Protein AF-A0A925GXY0-F1 (afdb_monomer_lite)

pLDDT: mean 79.05, std 17.65, range [47.34, 98.0]

Radius of gyration: 22.18 Å; chains: 1; bounding box: 56×25×61 Å

Secondary structure (DSSP, 8-state):
---TTSSHHHHHHTT-------EEEEEEEEE--TT--EEEEEEE-SSSSPPPP------STTTS--TTTTS--SS---

Structure (mmCIF, N/CA/C/O backbone):
data_AF-A0A925GXY0-F1
#
_entry.id   AF-A0A925GXY0-F1
#
loop_
_atom_site.group_PDB
_atom_site.id
_atom_site.type_symbol
_atom_site.label_atom_id
_atom_site.label_alt_id
_atom_site.label_comp_id
_atom_site.label_asym_id
_atom_site.label_entity_id
_atom_site.label_seq_id
_atom_site.pdbx_PDB_ins_code
_atom_site.Cartn_x
_atom_site.Cartn_y
_atom_site.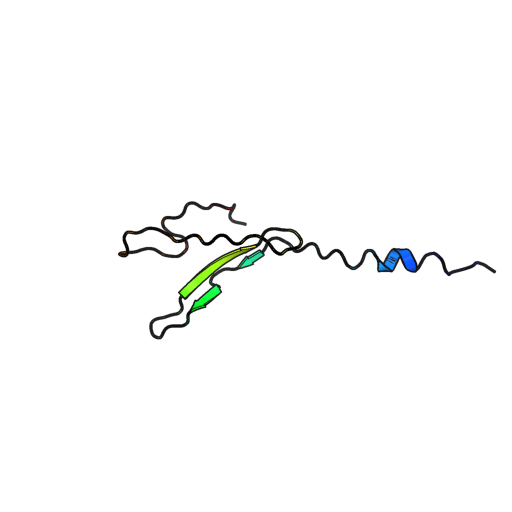Cartn_z
_atom_site.occupancy
_atom_site.B_iso_or_equiv
_atom_site.auth_seq_id
_atom_site.auth_comp_id
_atom_site.auth_asym_id
_atom_site.auth_atom_id
_atom_site.pdbx_PDB_model_num
ATOM 1 N N . MET A 1 1 ? -42.683 -17.335 45.866 1.00 47.34 1 MET A N 1
ATOM 2 C CA . MET A 1 1 ? -42.583 -17.379 44.389 1.00 47.34 1 MET A CA 1
ATOM 3 C C . MET A 1 1 ? -41.597 -16.285 43.975 1.00 47.34 1 MET A C 1
ATOM 5 O O . MET A 1 1 ? -41.949 -15.119 44.059 1.00 47.34 1 MET A O 1
ATOM 9 N N . ARG A 1 2 ? -40.320 -16.619 43.715 1.00 51.56 2 ARG A N 1
ATOM 10 C CA . ARG A 1 2 ? -39.276 -15.633 43.350 1.00 51.56 2 ARG A CA 1
ATOM 11 C C . ARG A 1 2 ? -39.248 -15.490 41.830 1.00 51.56 2 ARG A C 1
ATOM 13 O O . ARG A 1 2 ? -39.005 -16.459 41.118 1.00 51.56 2 ARG A O 1
ATOM 20 N N . ASN A 1 3 ? -39.529 -14.282 41.360 1.00 47.81 3 ASN A N 1
ATOM 21 C CA . ASN A 1 3 ? -39.681 -13.940 39.952 1.00 47.81 3 ASN A CA 1
ATOM 22 C C . ASN A 1 3 ? -38.308 -13.940 39.262 1.00 47.81 3 ASN A C 1
ATOM 24 O O . ASN A 1 3 ? -37.576 -12.956 39.296 1.00 47.81 3 ASN A O 1
ATOM 28 N N . LEU A 1 4 ? -37.958 -15.064 38.638 1.00 57.28 4 LEU A N 1
ATOM 29 C CA . LEU A 1 4 ? -36.678 -15.319 37.967 1.00 57.28 4 LEU A CA 1
ATOM 30 C C . LEU A 1 4 ? -36.596 -14.713 36.546 1.00 57.28 4 LEU A C 1
ATOM 32 O O . LEU A 1 4 ? -36.029 -15.317 35.643 1.00 57.28 4 LEU A O 1
ATOM 36 N N . ARG A 1 5 ? -37.210 -13.547 36.301 1.00 58.97 5 ARG A N 1
ATOM 37 C CA . ARG A 1 5 ? -37.336 -12.967 34.943 1.00 58.97 5 ARG A CA 1
ATOM 38 C C . ARG A 1 5 ? -36.502 -11.708 34.689 1.00 58.97 5 ARG A C 1
ATOM 40 O O . ARG A 1 5 ? -36.542 -11.186 33.586 1.00 58.97 5 ARG A O 1
ATOM 47 N N . PHE A 1 6 ? -35.732 -11.245 35.674 1.00 53.62 6 PHE A N 1
ATOM 48 C CA . PHE A 1 6 ? -34.940 -10.012 35.569 1.00 53.62 6 PHE A CA 1
ATOM 49 C C . PHE A 1 6 ? -33.422 -10.146 35.290 1.00 53.62 6 PHE A C 1
ATOM 51 O O . PHE A 1 6 ? -32.862 -9.151 34.842 1.00 53.62 6 PHE A O 1
ATOM 58 N N . PRO A 1 7 ? -32.718 -11.291 35.458 1.00 50.81 7 PRO A N 1
ATOM 59 C CA . PRO A 1 7 ? -31.266 -11.310 35.224 1.00 50.81 7 PRO A CA 1
ATOM 60 C C . PRO A 1 7 ? -30.858 -11.692 33.790 1.00 50.81 7 PRO A C 1
ATOM 62 O O . PRO A 1 7 ? -29.707 -11.500 33.415 1.00 50.81 7 PRO A O 1
ATOM 65 N N . VAL A 1 8 ? -31.774 -12.220 32.968 1.00 53.19 8 VAL A N 1
ATOM 66 C CA . VAL A 1 8 ? -31.429 -12.754 31.633 1.00 53.19 8 VAL A CA 1
ATOM 67 C C . VAL A 1 8 ? -31.242 -11.645 30.584 1.00 53.19 8 VAL A C 1
ATOM 69 O O . VAL A 1 8 ? -30.492 -11.824 29.631 1.00 53.19 8 VAL A O 1
ATOM 72 N N . PHE A 1 9 ? -31.852 -10.470 30.771 1.00 49.03 9 PHE A N 1
ATOM 73 C CA . PHE A 1 9 ? -31.806 -9.388 29.776 1.00 49.03 9 PHE A CA 1
ATOM 74 C C . PHE A 1 9 ? -30.465 -8.634 29.726 1.00 49.03 9 PHE A C 1
ATOM 76 O O . PHE A 1 9 ? -30.085 -8.135 28.672 1.00 49.03 9 PHE A O 1
ATOM 83 N N . ILE A 1 10 ? -29.717 -8.579 30.835 1.00 52.97 10 ILE A N 1
ATOM 84 C CA . ILE A 1 10 ? -28.429 -7.861 30.907 1.00 52.97 10 ILE A CA 1
ATOM 85 C C . ILE A 1 10 ? -27.287 -8.685 30.285 1.00 52.97 10 ILE A C 1
ATOM 87 O O . ILE A 1 10 ? -26.337 -8.118 29.753 1.00 52.97 10 ILE A O 1
ATOM 91 N N . LEU A 1 11 ? -27.399 -10.018 30.268 1.00 49.78 11 LEU A N 1
ATOM 92 C CA . LEU A 1 11 ? -26.361 -10.891 29.709 1.00 49.78 11 LEU A CA 1
ATOM 93 C C . LEU A 1 11 ? -26.334 -10.902 28.166 1.00 49.78 11 LEU A C 1
ATOM 95 O O . LEU A 1 11 ? -25.306 -11.221 27.579 1.00 49.78 11 LEU A O 1
ATOM 99 N N . LEU A 1 12 ? -27.440 -10.538 27.505 1.00 50.66 12 LEU A N 1
ATOM 100 C CA . LEU A 1 12 ? -27.566 -10.566 26.039 1.00 50.66 12 LEU A CA 1
ATOM 101 C C . LEU A 1 12 ? -27.024 -9.306 25.338 1.00 50.66 12 LEU A C 1
ATOM 103 O O . LEU A 1 12 ? -26.668 -9.379 24.168 1.00 50.66 12 LEU A O 1
ATOM 107 N N . VAL A 1 13 ? -26.910 -8.169 26.036 1.00 52.09 13 VAL A N 1
ATOM 108 C CA . VAL A 1 13 ? -26.417 -6.901 25.448 1.00 52.09 13 VAL A CA 1
ATOM 109 C C . VAL A 1 13 ? -24.884 -6.796 25.488 1.00 52.09 13 VAL A C 1
ATOM 111 O O . VAL A 1 13 ? -24.285 -6.137 24.643 1.00 52.09 13 VAL A O 1
ATOM 114 N N . ALA A 1 14 ? -24.217 -7.497 26.409 1.00 51.03 14 ALA A N 1
ATOM 115 C CA . ALA A 1 14 ? -22.753 -7.503 26.509 1.00 51.03 14 ALA A CA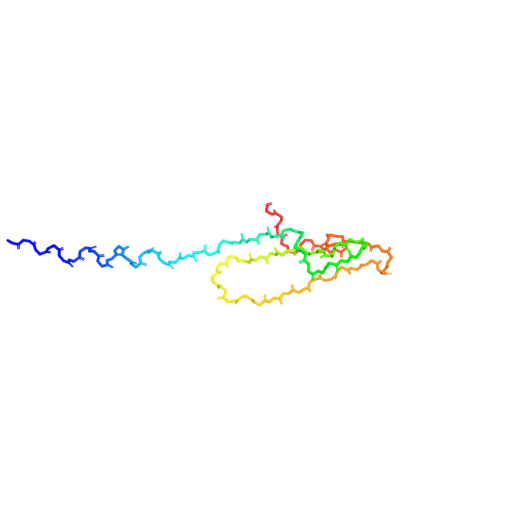 1
ATOM 116 C C . ALA A 1 14 ? -22.048 -8.271 25.367 1.00 51.03 14 ALA A C 1
ATOM 118 O O . ALA A 1 14 ? -20.827 -8.213 25.252 1.00 51.03 14 ALA A O 1
ATOM 119 N N . ALA A 1 15 ? -22.797 -8.991 24.525 1.00 52.50 15 ALA A N 1
ATOM 120 C CA . ALA A 1 15 ? -22.251 -9.937 23.555 1.00 52.50 15 ALA A CA 1
ATOM 121 C C . ALA A 1 15 ? -21.975 -9.366 22.148 1.00 52.50 15 ALA A C 1
ATOM 123 O O . ALA A 1 15 ? -21.544 -10.128 21.287 1.00 52.50 15 ALA A O 1
ATOM 124 N N . THR A 1 16 ? -22.207 -8.074 21.867 1.00 55.72 16 THR A N 1
ATOM 125 C CA . THR A 1 16 ? -22.134 -7.578 20.471 1.00 55.72 16 THR A CA 1
ATOM 126 C C . THR A 1 16 ? -21.261 -6.352 20.215 1.00 55.72 16 THR A C 1
ATOM 128 O O . THR A 1 16 ? -21.274 -5.841 19.098 1.00 55.72 16 THR A O 1
ATOM 131 N N . VAL A 1 17 ? -20.441 -5.893 21.165 1.00 57.03 17 VAL A N 1
ATOM 132 C CA . VAL A 1 17 ? -19.378 -4.929 20.821 1.00 57.03 17 VAL A CA 1
ATOM 133 C C . VAL A 1 17 ? -18.150 -5.716 20.367 1.00 57.03 17 VAL A C 1
ATOM 135 O O . VAL A 1 17 ? -17.222 -5.955 21.136 1.00 57.03 17 VAL A O 1
ATOM 138 N N . GLN A 1 18 ? -18.156 -6.172 19.111 1.00 57.66 18 GLN A N 1
ATOM 139 C CA . GLN A 1 18 ? -16.928 -6.637 18.468 1.00 57.66 18 GLN A CA 1
ATOM 140 C C . GLN A 1 18 ? -16.016 -5.424 18.287 1.00 57.66 18 GLN A C 1
ATOM 142 O O . GLN A 1 18 ? -16.185 -4.633 17.362 1.00 57.66 18 GLN A O 1
ATOM 147 N N . MET A 1 19 ? -15.062 -5.255 19.198 1.00 60.97 19 MET A N 1
ATOM 148 C CA . MET A 1 19 ? -13.974 -4.308 19.004 1.00 60.97 19 MET A CA 1
ATOM 149 C C . MET A 1 19 ? -13.073 -4.897 17.915 1.00 60.97 19 MET A C 1
ATOM 151 O O . MET A 1 19 ? -12.304 -5.824 18.171 1.00 60.97 19 MET A O 1
ATOM 155 N N . SER A 1 20 ? -13.237 -4.439 16.673 1.00 68.75 20 SER A N 1
ATOM 156 C CA . SER A 1 20 ? -12.333 -4.787 15.578 1.00 68.75 20 SER A CA 1
ATOM 157 C C . SER A 1 20 ? -10.938 -4.314 15.959 1.00 68.75 20 SER A C 1
ATOM 159 O O . SER A 1 20 ? -10.721 -3.119 16.161 1.00 68.75 20 SER A O 1
ATOM 161 N N . ARG A 1 21 ? -10.026 -5.273 16.125 1.00 76.62 21 ARG A N 1
AT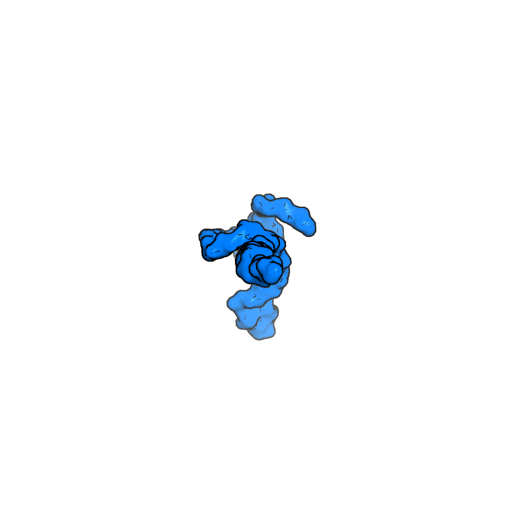OM 162 C CA . ARG A 1 21 ? -8.628 -4.996 16.432 1.00 76.62 21 ARG A CA 1
ATOM 163 C C . ARG A 1 21 ? -7.922 -4.507 15.171 1.00 76.62 21 ARG A C 1
ATOM 165 O O . ARG A 1 21 ? -8.264 -4.954 14.076 1.00 76.62 21 ARG A O 1
ATOM 172 N N . ALA A 1 22 ? -6.915 -3.661 15.342 1.00 83.50 22 ALA A N 1
ATOM 173 C CA . ALA A 1 22 ? -6.028 -3.251 14.281 1.00 83.50 22 ALA A CA 1
ATOM 174 C C . ALA A 1 22 ? -5.488 -4.491 13.563 1.00 83.50 22 ALA A C 1
ATOM 176 O O . ALA A 1 22 ? -5.031 -5.449 14.200 1.00 83.50 22 ALA A O 1
ATOM 177 N N . ALA A 1 23 ? -5.573 -4.475 12.240 1.00 85.50 23 ALA A N 1
ATOM 178 C CA . ALA A 1 23 ? -5.154 -5.574 11.392 1.00 85.50 23 ALA A CA 1
ATOM 179 C C . ALA A 1 23 ? -4.056 -5.095 10.450 1.00 85.50 23 ALA A C 1
ATOM 181 O O . ALA A 1 23 ? -4.151 -4.021 9.858 1.00 85.50 23 ALA A O 1
ATOM 182 N N . TYR A 1 24 ? -3.015 -5.909 10.312 1.00 89.88 24 TYR A N 1
ATOM 183 C CA . TYR A 1 24 ? -1.967 -5.695 9.330 1.00 89.88 24 TYR A CA 1
ATOM 184 C C . TYR A 1 24 ? -1.981 -6.857 8.345 1.00 89.88 24 TYR A C 1
ATOM 186 O O . TYR A 1 24 ? -1.655 -7.994 8.691 1.00 89.88 24 TYR A O 1
ATOM 194 N N . HIS A 1 25 ? -2.415 -6.568 7.125 1.00 92.19 25 HIS A N 1
ATOM 195 C CA . HIS A 1 25 ? -2.459 -7.520 6.028 1.00 92.19 25 HIS A CA 1
ATOM 196 C C . HIS A 1 25 ? -1.247 -7.278 5.146 1.00 92.19 25 HIS A C 1
ATOM 198 O O . HIS A 1 25 ? -1.070 -6.176 4.630 1.00 92.19 25 HIS A O 1
ATOM 204 N N . ARG A 1 26 ? -0.417 -8.302 4.980 1.00 92.62 26 ARG A N 1
ATOM 205 C CA . ARG A 1 26 ? 0.724 -8.249 4.070 1.00 92.62 26 ARG A CA 1
ATOM 206 C C . ARG A 1 26 ? 0.390 -8.929 2.759 1.00 92.62 26 ARG A C 1
ATOM 208 O O . ARG A 1 26 ? -0.406 -9.867 2.749 1.00 92.62 26 ARG A O 1
ATOM 215 N N . ASP A 1 27 ? 1.044 -8.475 1.700 1.00 95.50 27 ASP A N 1
ATOM 216 C CA . ASP A 1 27 ? 1.045 -9.133 0.392 1.00 95.50 27 ASP A CA 1
ATOM 217 C C . ASP A 1 27 ? -0.362 -9.355 -0.200 1.00 95.50 27 ASP A C 1
ATOM 219 O O . ASP A 1 27 ? -0.622 -10.343 -0.884 1.00 95.50 27 ASP A O 1
ATOM 223 N N . VAL A 1 28 ? -1.291 -8.428 0.049 1.00 96.88 28 VAL A N 1
ATOM 224 C CA . VAL A 1 28 ? -2.642 -8.488 -0.516 1.00 96.88 28 VAL A CA 1
ATOM 225 C C . VAL A 1 28 ? -2.544 -8.295 -2.025 1.00 96.88 28 VAL A C 1
ATOM 227 O O . VAL A 1 28 ? -2.170 -7.214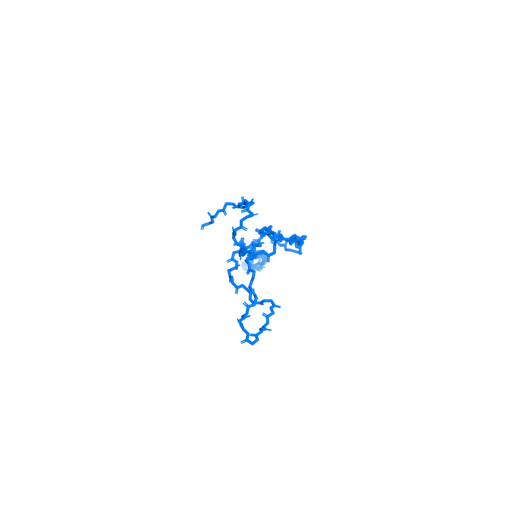 -2.488 1.00 96.88 28 VAL A O 1
ATOM 230 N N . VAL A 1 29 ? -2.878 -9.336 -2.788 1.00 97.88 29 VAL A N 1
ATOM 231 C CA . VAL A 1 29 ? -2.919 -9.281 -4.252 1.00 97.88 29 VAL A CA 1
ATOM 232 C C . VAL A 1 29 ? -4.046 -8.350 -4.683 1.00 97.88 29 VAL A C 1
ATOM 234 O O . VAL A 1 29 ? -5.208 -8.571 -4.345 1.00 97.88 29 VAL A O 1
ATOM 237 N N . TYR A 1 30 ? -3.699 -7.306 -5.432 1.00 96.75 30 TYR A N 1
ATOM 238 C CA . TYR A 1 30 ? -4.677 -6.382 -6.012 1.00 96.75 30 TYR A CA 1
ATOM 239 C C . TYR A 1 30 ? -4.765 -6.490 -7.537 1.00 96.75 30 TYR A C 1
ATOM 241 O O . TYR A 1 30 ? -5.725 -5.998 -8.127 1.00 96.75 30 TYR A O 1
ATOM 249 N N . ALA A 1 31 ? -3.774 -7.114 -8.179 1.00 97.88 31 ALA A N 1
ATOM 250 C CA . ALA A 1 31 ? -3.800 -7.423 -9.601 1.00 97.88 31 ALA A CA 1
ATOM 251 C C . ALA A 1 31 ? -2.927 -8.643 -9.906 1.00 97.88 31 ALA A C 1
ATOM 253 O O . ALA A 1 31 ? -1.769 -8.701 -9.496 1.00 97.88 31 ALA A O 1
ATOM 254 N N . GLU A 1 32 ? -3.473 -9.576 -10.678 1.00 98.00 32 GLU A N 1
ATOM 255 C CA . GLU A 1 32 ? -2.751 -10.739 -11.193 1.00 98.00 32 GLU A CA 1
ATOM 256 C C . GLU A 1 32 ? -2.122 -10.401 -12.550 1.00 98.00 32 GLU A C 1
ATOM 258 O O . GLU A 1 32 ? -2.740 -9.731 -13.386 1.00 98.00 32 GLU A O 1
ATOM 263 N N . ARG A 1 33 ? -0.887 -10.856 -12.789 1.00 97.31 33 ARG A N 1
ATOM 264 C CA . ARG A 1 33 ? -0.193 -10.679 -14.076 1.00 97.31 33 ARG A CA 1
ATOM 265 C C . ARG A 1 33 ? 0.616 -11.920 -14.424 1.00 97.31 33 ARG A C 1
ATOM 267 O O . ARG A 1 33 ? 1.064 -12.652 -13.550 1.00 97.31 33 ARG A O 1
ATOM 274 N N . SER A 1 34 ? 0.874 -12.125 -15.713 1.00 97.19 34 SER A N 1
ATOM 275 C CA . SER A 1 34 ? 1.651 -13.276 -16.197 1.00 97.19 34 SER A CA 1
ATOM 276 C C . SER A 1 34 ? 3.092 -13.313 -15.679 1.00 97.19 34 SER A C 1
ATOM 278 O O . SER A 1 34 ? 3.682 -14.382 -15.572 1.00 97.19 34 SER A O 1
ATOM 280 N N . ASP A 1 35 ? 3.670 -12.147 -15.398 1.00 95.94 35 ASP A N 1
ATOM 281 C CA . ASP A 1 35 ? 5.024 -11.953 -14.875 1.00 95.94 35 ASP A CA 1
ATOM 282 C C . ASP A 1 35 ? 5.053 -11.770 -13.346 1.00 95.94 35 ASP A C 1
ATOM 284 O O . ASP A 1 35 ? 6.086 -11.406 -12.786 1.00 95.94 35 ASP A O 1
ATOM 288 N N . GLY A 1 36 ? 3.932 -12.040 -12.672 1.00 96.31 36 GLY A N 1
ATOM 289 C CA . GLY A 1 36 ? 3.809 -12.032 -11.220 1.00 96.31 36 GLY A CA 1
ATOM 290 C C . GLY A 1 36 ? 2.792 -11.022 -10.694 1.00 96.31 36 GLY A C 1
ATOM 291 O O . GLY A 1 36 ? 2.569 -9.951 -11.272 1.00 96.31 36 GLY A O 1
ATOM 292 N N . ASP A 1 37 ? 2.207 -11.380 -9.556 1.00 97.88 37 ASP A N 1
ATOM 293 C CA . ASP A 1 37 ? 1.157 -10.612 -8.898 1.00 97.88 37 ASP A CA 1
ATOM 294 C C . ASP A 1 37 ? 1.670 -9.291 -8.333 1.00 97.88 37 ASP A C 1
ATOM 296 O O . ASP A 1 37 ? 2.780 -9.178 -7.803 1.00 97.88 37 ASP A O 1
ATOM 300 N N . LEU A 1 38 ? 0.811 -8.281 -8.404 1.00 97.00 38 LEU A N 1
ATOM 301 C CA . LEU A 1 38 ? 1.021 -7.015 -7.734 1.00 97.00 38 LEU A CA 1
ATOM 302 C C . LEU A 1 38 ? 0.351 -7.044 -6.363 1.00 97.00 38 LEU A C 1
ATOM 304 O O . LEU A 1 38 ? -0.837 -7.354 -6.233 1.00 97.00 38 LEU A O 1
ATOM 308 N N . THR A 1 39 ? 1.131 -6.696 -5.341 1.00 97.25 39 THR A N 1
ATOM 309 C CA . THR A 1 39 ? 0.721 -6.790 -3.940 1.00 97.25 39 THR A CA 1
ATOM 310 C C . THR A 1 39 ? 0.827 -5.452 -3.220 1.00 97.25 39 THR A C 1
ATOM 312 O O . THR A 1 39 ? 1.670 -4.617 -3.556 1.00 97.25 39 THR A O 1
ATOM 315 N N . LEU A 1 40 ? -0.015 -5.259 -2.205 1.00 95.50 40 LEU A N 1
ATOM 316 C CA . LEU A 1 40 ? 0.064 -4.151 -1.255 1.00 95.50 40 LEU A CA 1
ATOM 317 C C . LEU A 1 40 ? 0.056 -4.666 0.185 1.00 95.50 40 LEU A C 1
ATOM 319 O O . LEU A 1 40 ? -0.427 -5.763 0.460 1.00 95.50 40 LEU A O 1
ATOM 323 N N . ASP A 1 41 ? 0.559 -3.845 1.100 1.00 93.19 41 ASP A N 1
ATOM 324 C CA . ASP A 1 41 ? 0.369 -4.039 2.534 1.00 93.19 41 ASP A CA 1
ATOM 325 C C . ASP A 1 41 ? -0.725 -3.070 3.006 1.00 93.19 41 ASP A C 1
ATOM 327 O O . ASP A 1 41 ? -0.731 -1.900 2.619 1.00 93.19 41 ASP A O 1
ATOM 331 N N . ALA A 1 42 ? -1.656 -3.543 3.834 1.00 92.06 42 ALA A N 1
ATOM 332 C CA . ALA A 1 42 ? -2.770 -2.755 4.350 1.00 92.06 42 ALA A CA 1
ATOM 333 C C . ALA A 1 42 ? -2.775 -2.753 5.879 1.00 92.06 42 ALA A C 1
ATOM 335 O O . ALA A 1 42 ? -2.775 -3.805 6.520 1.00 92.06 42 ALA A O 1
ATOM 336 N N . TYR A 1 43 ? -2.832 -1.556 6.457 1.00 89.81 43 TYR A N 1
ATOM 337 C CA . TYR A 1 43 ? -3.085 -1.354 7.876 1.00 89.81 43 TYR A CA 1
ATOM 338 C C . TYR A 1 43 ? -4.530 -0.893 8.071 1.00 89.81 43 TYR A C 1
ATOM 340 O O . TYR A 1 43 ? -4.956 0.102 7.485 1.00 89.81 43 TYR A O 1
ATOM 348 N N . VAL A 1 44 ? -5.277 -1.613 8.902 1.00 90.56 44 VAL A N 1
ATOM 349 C CA . VAL A 1 44 ? -6.639 -1.265 9.312 1.00 90.56 44 VAL A CA 1
ATOM 350 C C . VAL A 1 44 ? -6.579 -0.874 10.788 1.00 90.56 44 VAL A C 1
ATOM 352 O O . VAL A 1 44 ? -6.118 -1.694 11.582 1.00 90.56 44 VAL A O 1
ATOM 355 N N . PRO A 1 45 ? -6.997 0.343 11.179 1.00 87.38 45 PRO A N 1
ATOM 356 C CA . PRO A 1 45 ? -6.959 0.767 12.575 1.00 87.38 45 PRO A CA 1
ATOM 357 C C . PRO A 1 45 ? -8.018 0.049 13.422 1.00 87.38 45 PRO A C 1
ATOM 359 O O . PRO A 1 45 ? -8.993 -0.500 12.900 1.00 87.38 45 PRO A O 1
ATOM 362 N N . ASP A 1 46 ? -7.833 0.086 14.745 1.00 86.31 46 ASP A N 1
ATOM 363 C CA . ASP A 1 46 ? -8.845 -0.362 15.705 1.00 86.31 46 ASP A CA 1
ATOM 364 C C . ASP A 1 46 ? -10.175 0.399 15.529 1.00 86.31 46 ASP A C 1
ATOM 366 O O . ASP A 1 46 ? -10.213 1.566 15.132 1.00 86.31 46 ASP A O 1
ATOM 370 N N . GLY A 1 47 ? -11.273 -0.249 15.920 1.00 86.00 47 GLY A N 1
ATOM 371 C CA . GLY A 1 47 ? -12.597 0.364 15.999 1.00 86.00 47 GLY A CA 1
ATOM 372 C C . GLY A 1 47 ? -13.509 0.043 14.818 1.00 86.00 47 GLY A C 1
ATOM 373 O O . GLY A 1 47 ? -13.089 -0.490 13.787 1.00 86.00 47 GLY A O 1
ATOM 374 N N . ALA A 1 48 ? -14.800 0.319 15.007 1.00 84.81 48 ALA A N 1
ATOM 375 C CA . ALA A 1 48 ? -15.820 0.067 13.997 1.00 84.81 48 ALA A CA 1
ATOM 376 C C . ALA A 1 48 ? -15.631 1.020 12.809 1.00 84.81 48 ALA A C 1
ATOM 378 O O . ALA A 1 48 ? -15.522 2.231 12.989 1.00 84.81 48 ALA A O 1
ATOM 379 N N . GLY A 1 49 ? -15.580 0.459 11.604 1.00 85.25 49 GLY A N 1
ATOM 380 C CA . GLY A 1 49 ? -15.510 1.229 10.366 1.00 85.25 49 GLY A CA 1
ATOM 381 C C . GLY A 1 49 ? -16.876 1.772 9.904 1.00 85.25 49 GLY A C 1
ATOM 382 O O . GLY A 1 49 ? -17.871 1.656 10.625 1.00 85.25 49 GLY A O 1
ATOM 383 N N . PRO A 1 50 ? -16.952 2.306 8.669 1.00 90.19 50 PRO A N 1
ATOM 384 C CA . PRO A 1 50 ? -15.862 2.382 7.694 1.00 90.19 50 PRO A CA 1
ATOM 385 C C . PRO A 1 50 ? -14.833 3.466 8.041 1.00 90.19 50 PRO A C 1
ATOM 387 O O . PRO A 1 50 ? -15.176 4.529 8.552 1.00 90.19 50 PRO A O 1
ATOM 390 N N . HIS A 1 51 ? -13.571 3.198 7.710 1.00 88.75 51 HIS A N 1
ATOM 391 C CA . HIS A 1 51 ? -12.464 4.143 7.877 1.00 88.75 51 HIS A CA 1
ATOM 392 C C . HIS A 1 51 ? -12.157 4.845 6.545 1.00 88.75 51 HIS A C 1
ATOM 394 O O . HIS A 1 51 ? -12.259 4.202 5.497 1.00 88.75 51 HIS A O 1
ATOM 400 N N . PRO A 1 52 ? -11.746 6.127 6.540 1.00 92.25 52 PRO A N 1
ATOM 401 C CA . PRO A 1 52 ? -11.171 6.750 5.351 1.00 92.25 52 PRO A CA 1
ATOM 402 C C . PRO A 1 52 ? -9.943 5.972 4.865 1.00 92.25 52 PRO A C 1
ATOM 404 O O . PRO A 1 52 ? -9.077 5.612 5.662 1.00 92.25 52 PRO A O 1
ATOM 407 N N . ALA A 1 53 ? -9.857 5.733 3.556 1.00 92.31 53 ALA A N 1
ATOM 408 C CA . ALA A 1 53 ? -8.725 5.040 2.953 1.00 92.31 53 ALA A CA 1
ATOM 409 C C . ALA A 1 53 ? -7.655 6.034 2.482 1.00 92.31 53 ALA A C 1
ATOM 411 O O . ALA A 1 53 ? -7.966 7.062 1.879 1.00 92.31 53 ALA A O 1
ATOM 412 N N . VAL A 1 54 ? -6.388 5.689 2.713 1.00 91.94 54 VAL A N 1
ATOM 413 C CA . VAL A 1 54 ? -5.222 6.399 2.178 1.00 91.94 54 VAL A CA 1
ATOM 414 C C . VAL A 1 54 ? -4.394 5.402 1.379 1.00 91.94 54 VAL A C 1
ATOM 416 O O . VAL A 1 54 ? -4.069 4.328 1.878 1.00 91.94 54 VAL A O 1
ATOM 419 N N . ILE A 1 55 ? -4.046 5.764 0.145 1.00 92.94 55 ILE A N 1
ATOM 420 C CA . ILE A 1 55 ? -3.151 4.977 -0.706 1.00 92.94 55 ILE A CA 1
ATOM 421 C C . ILE A 1 55 ? -1.802 5.681 -0.737 1.00 92.94 55 ILE A C 1
ATOM 423 O O . ILE A 1 55 ? -1.720 6.867 -1.057 1.00 92.94 55 ILE A O 1
ATOM 427 N N . ILE A 1 56 ? -0.749 4.939 -0.416 1.00 90.44 56 ILE A N 1
ATOM 428 C CA . ILE A 1 56 ? 0.624 5.432 -0.450 1.00 90.44 56 ILE A CA 1
ATOM 429 C C . ILE A 1 56 ? 1.324 4.747 -1.612 1.00 90.44 56 ILE A C 1
ATOM 431 O O . ILE A 1 56 ? 1.342 3.522 -1.701 1.00 90.44 56 ILE A O 1
ATOM 435 N N . VAL A 1 57 ? 1.898 5.549 -2.502 1.00 91.75 57 VAL A N 1
ATOM 436 C CA . VAL A 1 57 ? 2.659 5.068 -3.655 1.00 91.75 57 VAL A CA 1
ATOM 437 C C . VAL A 1 57 ? 4.109 5.486 -3.461 1.00 91.75 57 VAL A C 1
ATOM 439 O O . VAL A 1 57 ? 4.392 6.657 -3.206 1.00 91.75 57 VAL A O 1
ATOM 442 N N . HIS A 1 58 ? 5.024 4.523 -3.541 1.00 90.50 58 HIS A N 1
ATOM 443 C CA . HIS A 1 58 ? 6.447 4.777 -3.356 1.00 90.50 58 HIS A CA 1
ATOM 444 C C . HIS A 1 58 ? 7.058 5.577 -4.518 1.00 90.50 58 HIS A C 1
ATOM 446 O O . HIS A 1 58 ? 6.536 5.615 -5.633 1.00 90.50 58 HIS A O 1
ATOM 452 N N . GLY A 1 59 ? 8.211 6.198 -4.252 1.00 90.81 59 GLY A N 1
ATOM 453 C CA . GLY A 1 59 ? 9.047 6.841 -5.269 1.00 90.81 59 GLY A CA 1
ATOM 454 C C . GLY A 1 59 ? 9.948 5.851 -6.021 1.00 90.81 59 GLY A C 1
ATOM 455 O O . GLY A 1 59 ? 9.590 4.703 -6.244 1.00 90.81 59 GLY A O 1
ATOM 456 N N . GLY A 1 60 ? 11.153 6.283 -6.406 1.00 92.81 60 GLY A N 1
ATOM 457 C CA . GLY A 1 60 ? 12.142 5.418 -7.078 1.00 92.81 60 GLY A CA 1
ATOM 458 C C . GLY A 1 60 ? 12.336 5.689 -8.574 1.00 92.81 60 GLY A C 1
ATOM 459 O O . GLY A 1 60 ? 13.021 4.924 -9.255 1.00 92.81 60 GLY A O 1
ATOM 460 N N . GLY A 1 61 ? 11.757 6.782 -9.088 1.00 94.56 61 GLY A N 1
ATOM 461 C CA . GLY A 1 61 ? 12.003 7.279 -10.449 1.00 94.56 61 GLY A CA 1
ATOM 462 C C . GLY A 1 61 ? 11.645 6.285 -11.553 1.00 94.56 61 GLY A C 1
ATOM 463 O O . GLY A 1 61 ? 12.277 6.310 -12.601 1.00 94.56 61 GLY A O 1
ATOM 464 N N . TRP A 1 62 ? 10.689 5.388 -11.290 1.00 93.06 62 TRP A N 1
ATOM 465 C CA . TRP A 1 62 ? 10.267 4.294 -12.179 1.00 93.06 62 TRP A CA 1
ATOM 466 C C . TRP A 1 62 ? 11.335 3.245 -12.512 1.00 93.06 62 TRP A C 1
ATOM 468 O O . TRP A 1 62 ? 11.094 2.378 -13.345 1.00 93.06 62 TRP A O 1
ATOM 478 N N . SER A 1 63 ? 12.487 3.275 -11.845 1.00 94.75 63 SER A N 1
ATOM 479 C CA . SER A 1 63 ? 13.591 2.354 -12.141 1.00 94.75 63 SER A CA 1
ATOM 480 C C . SER A 1 63 ? 13.713 1.212 -11.135 1.00 94.75 63 SER A C 1
ATOM 482 O O . SER A 1 63 ? 14.270 0.169 -11.463 1.00 94.75 63 SER A O 1
ATOM 484 N N . LYS A 1 64 ? 13.262 1.413 -9.890 1.00 91.88 64 LYS A N 1
ATOM 485 C CA . LYS A 1 64 ? 13.351 0.424 -8.804 1.00 91.88 64 LYS A CA 1
ATOM 486 C C . LYS A 1 64 ? 12.438 0.780 -7.632 1.00 91.88 64 LYS A C 1
ATOM 488 O O . LYS A 1 64 ? 12.080 1.943 -7.462 1.00 91.88 64 LYS A O 1
ATOM 493 N N . GLY A 1 65 ? 12.169 -0.202 -6.779 1.00 91.31 65 GLY A N 1
ATOM 494 C CA . GLY A 1 65 ? 11.419 -0.045 -5.534 1.00 91.31 65 GLY A CA 1
ATOM 495 C C . GLY A 1 65 ? 10.438 -1.191 -5.321 1.00 91.31 65 GLY A C 1
ATOM 496 O O . GLY A 1 65 ? 10.275 -2.045 -6.190 1.00 91.31 65 GLY A O 1
ATOM 497 N N . ASP A 1 66 ? 9.798 -1.182 -4.160 1.00 92.00 66 ASP A N 1
ATOM 498 C CA . ASP A 1 66 ? 8.692 -2.064 -3.800 1.00 92.00 66 ASP A CA 1
ATOM 499 C C . ASP A 1 66 ? 7.777 -1.351 -2.789 1.00 92.00 66 ASP A C 1
ATOM 501 O O . ASP A 1 66 ? 8.020 -0.201 -2.411 1.00 92.00 66 ASP A O 1
ATOM 505 N N . LYS A 1 67 ? 6.737 -2.048 -2.319 1.00 91.00 67 LYS A N 1
ATOM 506 C CA . LYS A 1 67 ? 5.748 -1.531 -1.360 1.00 91.00 67 LYS A CA 1
ATOM 507 C C . LYS A 1 67 ? 6.311 -1.115 0.013 1.00 91.00 67 LYS A C 1
ATOM 509 O O . LYS A 1 67 ? 5.565 -0.542 0.801 1.00 91.00 67 LYS A O 1
ATOM 514 N N . GLN A 1 68 ? 7.588 -1.376 0.307 1.00 87.56 68 GLN A N 1
ATOM 515 C CA . GLN A 1 68 ? 8.254 -1.007 1.565 1.00 87.56 68 GLN A CA 1
ATOM 516 C C . GLN A 1 68 ? 9.400 -0.002 1.362 1.00 87.56 68 GLN A C 1
ATOM 518 O O . GLN A 1 68 ? 9.801 0.688 2.299 1.00 87.56 68 GLN A O 1
ATOM 523 N N . THR A 1 69 ? 9.933 0.111 0.147 1.00 84.81 69 THR A N 1
ATOM 524 C CA . THR A 1 69 ? 11.090 0.955 -0.156 1.00 84.81 69 THR A CA 1
ATOM 525 C C . THR A 1 69 ? 10.661 2.386 -0.495 1.00 84.81 69 THR A C 1
ATOM 527 O O . THR A 1 69 ? 9.636 2.613 -1.126 1.00 84.81 69 THR A O 1
ATOM 530 N N . TYR A 1 70 ? 11.474 3.382 -0.127 1.00 78.12 70 TYR A N 1
ATOM 531 C CA . TYR A 1 70 ? 11.240 4.807 -0.438 1.00 78.12 70 TYR A CA 1
ATOM 532 C C . TYR A 1 70 ? 9.953 5.401 0.156 1.00 78.12 70 TYR A C 1
ATOM 534 O O . TYR A 1 70 ? 9.483 6.442 -0.303 1.00 78.12 70 TYR A O 1
ATOM 542 N N . VAL A 1 71 ? 9.424 4.773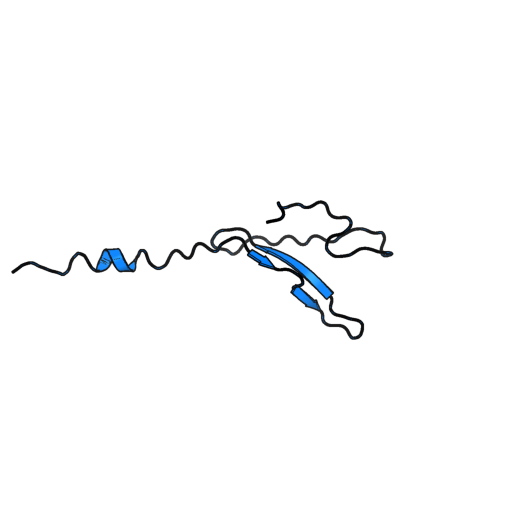 1.204 1.00 74.19 71 VAL A N 1
ATOM 543 C CA . VAL A 1 71 ? 8.334 5.279 2.038 1.00 74.19 71 VAL A CA 1
ATOM 544 C C . VAL A 1 71 ? 8.804 5.170 3.487 1.00 74.19 71 VAL A C 1
ATOM 546 O O . VAL A 1 71 ? 9.318 4.130 3.891 1.00 74.19 71 VAL A O 1
ATOM 549 N N . GLN A 1 72 ? 8.695 6.244 4.274 1.00 67.88 72 GLN A N 1
ATOM 550 C CA . GLN A 1 72 ? 8.950 6.119 5.711 1.00 67.88 72 GLN A CA 1
ATOM 551 C C . GLN A 1 72 ? 7.805 5.339 6.364 1.00 67.88 72 GLN A C 1
AT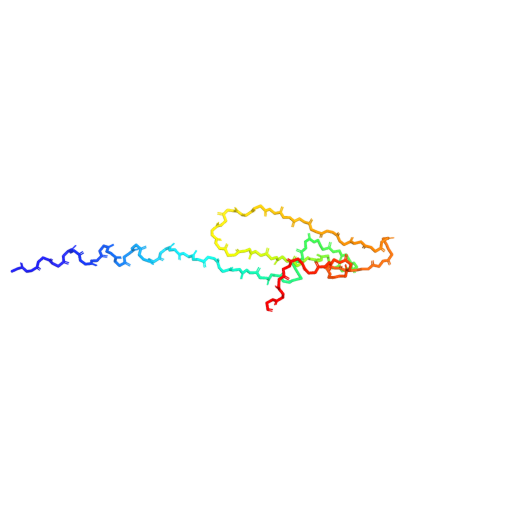OM 553 O O . GLN A 1 72 ? 6.653 5.568 5.988 1.00 67.88 72 GLN A O 1
ATOM 558 N N . PRO A 1 73 ? 8.078 4.459 7.346 1.00 64.56 73 PRO A N 1
ATOM 559 C CA . PRO A 1 73 ? 7.017 3.798 8.092 1.00 64.56 73 PRO A CA 1
ATOM 560 C C . PRO A 1 73 ? 6.116 4.854 8.740 1.00 64.56 73 PRO A C 1
ATOM 562 O O . PRO A 1 73 ? 6.535 5.557 9.657 1.00 64.56 73 PRO A O 1
ATOM 565 N N . LEU A 1 74 ? 4.888 4.997 8.234 1.00 66.12 74 LEU A N 1
ATOM 566 C CA . LEU A 1 74 ? 3.906 5.921 8.812 1.00 66.12 74 LEU A CA 1
ATOM 567 C C . LEU A 1 74 ? 3.272 5.356 10.085 1.00 66.12 74 LEU A C 1
ATOM 569 O O . LEU A 1 74 ? 2.747 6.114 10.897 1.00 66.12 74 LEU A O 1
ATOM 573 N N . PHE A 1 75 ? 3.340 4.038 10.265 1.00 67.06 75 PHE A N 1
ATOM 574 C CA . PHE A 1 75 ? 2.788 3.341 11.416 1.00 67.06 75 PHE A CA 1
ATOM 575 C C . PHE A 1 75 ? 3.876 2.519 12.112 1.00 67.06 75 PHE A C 1
ATOM 577 O O . PHE A 1 75 ? 4.792 2.030 11.440 1.00 67.06 75 PHE A O 1
ATOM 584 N N . PRO A 1 76 ? 3.792 2.353 13.445 1.00 61.12 76 PRO A N 1
ATOM 585 C CA . PRO A 1 76 ? 4.665 1.440 14.168 1.00 61.12 76 PRO A CA 1
ATOM 586 C C . PRO A 1 76 ? 4.557 0.034 13.575 1.00 61.12 76 PRO A C 1
ATOM 588 O O . PRO A 1 76 ? 3.452 -0.458 13.341 1.00 61.12 76 PRO A O 1
ATOM 591 N N . VAL A 1 77 ? 5.699 -0.611 13.343 1.00 56.50 77 VAL A N 1
ATOM 592 C CA . VAL A 1 77 ? 5.727 -2.034 12.993 1.00 56.50 77 VAL A CA 1
ATOM 593 C C . VAL A 1 77 ? 5.268 -2.803 14.236 1.00 56.50 77 VAL A C 1
ATOM 595 O O . VAL A 1 77 ? 5.874 -2.642 15.297 1.00 56.50 77 VAL A O 1
ATOM 598 N N . LEU A 1 78 ? 4.162 -3.545 14.118 1.00 52.72 78 LEU A N 1
ATOM 599 C CA . LEU A 1 78 ? 3.629 -4.402 15.186 1.00 52.72 78 LEU A CA 1
ATOM 600 C C . LEU A 1 78 ? 4.485 -5.657 15.379 1.00 52.72 78 LEU A C 1
ATOM 602 O O . LEU A 1 78 ? 4.945 -6.216 14.356 1.00 52.72 78 LEU A O 1
#

Sequence (78 aa):
MRNLRFPVFILLVAATVQMSRAAYHRDVVYAERSDGDLTLDAYVPDGAGPHPAVIIVHGGGWSKGDKQTYVQPLFPVL

Foldseek 3Di:
DDPPPPPPVVVVVVPPPPFDAWDWDWFCFPDQDPVGTAGEIDIDHTDDDDDDDDDDDADDPVPDDHNPPRDDPPDDDD